Protein AF-A0A1Y2LA60-F1 (afdb_monomer)

InterPro domains:
  IPR010907 Calcium-mediated lectin [PF07472] (3-105)
  IPR036684 Calcium-mediated lectin superfamily [G3DSA:2.60.120.400] (1-107)
  IPR036684 Calcium-mediated lectin superfamily [SSF82026] (5-105)

Nearest PDB structures (foldseek):
  2boi-assembly1_A  TM=8.555E-01  e=2.526E-05  Chromobacterium violaceum
  7dru-assembly3_C  TM=2.640E-01  e=8.228E-01  Canis lupus familiaris
  7clr-assembly1_d  TM=2.085E-01  e=5.793E+00  Salmonella enterica subsp. enterica serovar Typhimurium
  7cgo-assembly1_AO  TM=2.039E-01  e=6.107E+00  Salmonella enterica subsp. enterica serovar Typhimurium str. LT2

Sequence (109 aa):
MQGATNASYQQKATVTIPGQSPMVFTGQGEGNKSFINQNFTTPADGSGSVSVTVEIQNSSNGGRSWNPSSVSQGQYSLMGFNAQYIVSEDGVDHDYNDCALSFVWWMLS

Foldseek 3Di:
DWKWFAAQWKKWKFKDKPPDDIDIWIDHHHDRHTGDDDDDDHDPPLPLDIDMDIWMWTGPPPPPDTDTWAKDKDWDDDPFKIKIKMFTHHPDDPPRRRMIDMDIDGRDD

Solvent-accessible surface area (backbone atoms only — not comparable to full-atom values): 6226 Å² total; per-residue (Å²): 60,40,28,28,15,40,21,90,40,35,35,35,41,40,40,39,44,67,97,54,78,72,44,78,46,69,39,61,30,64,82,61,36,72,62,41,80,48,88,77,79,76,62,89,80,77,75,78,75,77,75,71,46,72,51,47,28,28,14,89,66,84,70,78,52,75,42,79,30,53,74,50,74,51,77,49,76,57,92,44,42,35,39,39,42,38,26,19,26,76,80,84,81,80,78,45,44,33,38,34,38,40,40,66,52,70,50,83,128

Structure (mmCIF, N/CA/C/O backbone):
data_AF-A0A1Y2LA60-F1
#
_entry.id   AF-A0A1Y2LA60-F1
#
loop_
_atom_site.group_PDB
_atom_site.id
_atom_site.type_symbol
_atom_site.label_atom_id
_atom_site.label_alt_id
_atom_site.label_comp_id
_atom_site.label_asym_id
_atom_site.label_entity_id
_atom_site.label_seq_id
_atom_site.pdbx_PDB_ins_code
_atom_site.Cartn_x
_atom_site.Cartn_y
_atom_site.Cartn_z
_atom_site.occupancy
_atom_site.B_iso_or_equiv
_atom_site.auth_seq_id
_atom_site.auth_comp_id
_atom_site.auth_asym_id
_atom_site.auth_atom_id
_atom_site.pdbx_PDB_model_num
ATOM 1 N N . MET A 1 1 ? 1.325 -0.333 11.060 1.00 95.19 1 MET A N 1
ATOM 2 C CA . MET A 1 1 ? 1.334 -0.681 9.629 1.00 95.19 1 MET A CA 1
ATOM 3 C C . MET A 1 1 ? 2.731 -1.095 9.218 1.00 95.19 1 MET A C 1
ATOM 5 O O . MET A 1 1 ? 3.701 -0.566 9.757 1.00 95.19 1 MET A O 1
ATOM 9 N N . GLN A 1 2 ? 2.824 -2.044 8.298 1.00 98.00 2 GLN A N 1
ATOM 10 C CA . GLN A 1 2 ? 4.083 -2.541 7.754 1.00 98.00 2 GLN A CA 1
ATOM 11 C C . GLN A 1 2 ? 3.998 -2.570 6.233 1.00 98.00 2 GLN A C 1
ATOM 13 O O . GLN A 1 2 ? 2.905 -2.681 5.680 1.00 98.00 2 GLN A O 1
ATOM 18 N N . GLY A 1 3 ? 5.146 -2.474 5.572 1.00 98.06 3 GLY A N 1
ATOM 19 C CA . GLY A 1 3 ? 5.233 -2.506 4.120 1.00 98.06 3 GLY A CA 1
ATOM 20 C C . GLY A 1 3 ? 6.541 -3.109 3.637 1.00 98.06 3 GLY A C 1
ATOM 21 O O . GLY A 1 3 ? 7.600 -2.851 4.225 1.00 98.06 3 GLY A O 1
ATOM 22 N N . ALA A 1 4 ? 6.455 -3.899 2.570 1.00 98.50 4 ALA A N 1
ATOM 23 C CA . ALA A 1 4 ? 7.585 -4.515 1.891 1.00 98.50 4 ALA A CA 1
ATOM 24 C C . ALA A 1 4 ? 7.443 -4.417 0.367 1.00 98.50 4 ALA A C 1
ATOM 26 O O . ALA A 1 4 ? 6.324 -4.405 -0.145 1.00 98.50 4 ALA A O 1
ATOM 27 N N . THR A 1 5 ? 8.570 -4.348 -0.338 1.00 98.38 5 THR A N 1
ATOM 28 C CA . THR A 1 5 ? 8.620 -4.489 -1.796 1.00 98.38 5 THR A CA 1
ATOM 29 C C . THR A 1 5 ? 9.204 -5.835 -2.190 1.00 98.38 5 THR A C 1
ATOM 31 O O . THR A 1 5 ? 10.095 -6.354 -1.509 1.00 98.38 5 THR A O 1
ATOM 34 N N . ASN A 1 6 ? 8.743 -6.362 -3.312 1.00 97.75 6 ASN A N 1
ATOM 35 C CA . ASN A 1 6 ? 9.373 -7.470 -4.011 1.00 97.75 6 ASN A CA 1
ATOM 36 C C . ASN A 1 6 ? 9.343 -7.169 -5.512 1.00 97.75 6 ASN A C 1
ATOM 38 O O . ASN A 1 6 ? 8.623 -7.801 -6.262 1.00 97.75 6 ASN A O 1
ATOM 42 N N . ALA A 1 7 ? 10.046 -6.099 -5.890 1.00 96.88 7 ALA A N 1
ATOM 43 C CA . ALA A 1 7 ? 10.018 -5.574 -7.248 1.00 96.88 7 ALA A CA 1
ATOM 44 C C . ALA A 1 7 ? 11.336 -4.912 -7.635 1.00 96.88 7 ALA A C 1
ATOM 46 O O . ALA A 1 7 ? 11.975 -4.204 -6.838 1.00 96.88 7 ALA A O 1
ATOM 47 N N . SER A 1 8 ? 11.690 -5.047 -8.910 1.00 96.06 8 SER A N 1
ATOM 48 C CA . SER A 1 8 ? 12.827 -4.352 -9.505 1.00 96.06 8 SER A CA 1
ATOM 49 C C . SER A 1 8 ? 12.550 -2.857 -9.698 1.00 96.06 8 SER A C 1
ATOM 51 O O . SER A 1 8 ? 13.468 -2.038 -9.560 1.00 96.06 8 SER A O 1
ATOM 53 N N . TYR A 1 9 ? 11.298 -2.478 -9.973 1.00 97.31 9 TYR A N 1
ATOM 54 C CA . TYR A 1 9 ? 10.878 -1.085 -10.112 1.00 97.31 9 TYR A CA 1
ATOM 55 C C . TYR A 1 9 ? 10.655 -0.431 -8.750 1.00 97.31 9 TYR A C 1
ATOM 57 O O . TYR A 1 9 ? 10.350 -1.078 -7.748 1.00 97.31 9 TYR A O 1
ATOM 65 N N . GLN A 1 10 ? 10.834 0.891 -8.705 1.00 98.00 10 GLN A N 1
ATOM 66 C CA . GLN A 1 10 ? 10.516 1.656 -7.504 1.00 98.00 10 GLN A CA 1
ATOM 67 C C . GLN A 1 10 ? 9.013 1.653 -7.287 1.00 98.00 10 GLN A C 1
ATOM 69 O O . GLN A 1 10 ? 8.269 1.973 -8.206 1.00 98.00 10 GLN A O 1
ATOM 74 N N . GLN A 1 11 ? 8.589 1.378 -6.064 1.00 98.38 11 GLN A N 1
ATOM 75 C CA . GLN A 1 11 ? 7.201 1.394 -5.637 1.00 98.38 11 GLN A CA 1
ATOM 76 C C . GLN A 1 11 ? 6.941 2.657 -4.820 1.00 98.38 11 GLN A C 1
ATOM 78 O O . GLN A 1 11 ? 7.782 3.071 -4.019 1.00 98.38 11 GLN A O 1
ATOM 83 N N . LYS A 1 12 ? 5.770 3.263 -4.997 1.00 98.38 12 LYS A N 1
ATOM 84 C CA . LYS A 1 12 ? 5.298 4.407 -4.218 1.00 98.38 12 LYS A CA 1
ATOM 85 C C . LYS A 1 12 ? 3.889 4.143 -3.723 1.00 98.38 12 LYS A C 1
ATOM 87 O O . LYS A 1 12 ? 2.974 4.001 -4.527 1.00 98.38 12 LYS A O 1
ATOM 92 N N . ALA A 1 13 ? 3.727 4.123 -2.407 1.00 98.31 13 ALA A N 1
ATOM 93 C CA . ALA A 1 13 ? 2.443 3.973 -1.744 1.00 98.31 13 ALA A CA 1
ATOM 94 C C . ALA A 1 13 ? 1.999 5.317 -1.156 1.00 98.31 13 ALA A C 1
ATOM 96 O O . ALA A 1 13 ? 2.670 5.864 -0.276 1.00 98.31 13 ALA A O 1
ATOM 97 N N . THR A 1 14 ? 0.859 5.828 -1.617 1.00 98.31 14 THR A N 1
ATOM 98 C CA . THR A 1 14 ? 0.168 6.970 -1.009 1.00 98.31 14 THR A CA 1
ATOM 99 C C . THR A 1 14 ? -0.942 6.435 -0.115 1.00 98.31 14 THR A C 1
ATOM 101 O O . THR A 1 14 ? -1.944 5.914 -0.598 1.00 98.31 14 THR A O 1
ATOM 104 N N . VAL A 1 15 ? -0.759 6.553 1.197 1.00 97.06 15 VAL A N 1
ATOM 105 C CA . VAL A 1 15 ? -1.650 6.010 2.225 1.00 97.06 15 VAL A CA 1
ATOM 106 C C . VAL A 1 15 ? -2.522 7.122 2.795 1.00 97.06 15 VAL A C 1
ATOM 108 O O . VAL A 1 15 ? -2.013 8.114 3.317 1.00 97.06 15 VAL A O 1
ATOM 111 N N . THR A 1 16 ? -3.839 6.927 2.753 1.00 95.88 16 THR A N 1
ATOM 112 C CA . THR A 1 16 ? -4.831 7.842 3.325 1.00 95.88 16 THR A CA 1
ATOM 113 C C . THR A 1 16 ? -5.639 7.122 4.397 1.00 95.88 16 THR A C 1
ATOM 115 O O . THR A 1 16 ? -6.335 6.144 4.123 1.00 95.88 16 THR A O 1
ATOM 118 N N . ILE A 1 17 ? -5.551 7.630 5.625 1.00 92.19 17 ILE A N 1
ATOM 119 C CA . ILE A 1 17 ? -6.297 7.144 6.789 1.00 92.19 17 ILE A CA 1
ATOM 120 C C . ILE A 1 17 ? -7.259 8.260 7.214 1.00 92.19 17 ILE A C 1
ATOM 122 O O . ILE A 1 17 ? -6.814 9.407 7.319 1.00 92.19 17 ILE A O 1
ATOM 126 N N . PRO A 1 18 ? -8.554 7.980 7.458 1.00 89.00 18 PRO A N 1
ATOM 127 C CA . PRO A 1 18 ? -9.506 9.021 7.833 1.00 89.00 18 PRO A CA 1
ATOM 128 C C . PRO A 1 18 ? -9.034 9.827 9.052 1.00 89.00 18 PRO A C 1
ATOM 130 O O . PRO A 1 18 ? -8.577 9.267 10.047 1.00 89.00 18 PRO A O 1
ATOM 133 N N . GLY A 1 19 ? -9.126 11.155 8.961 1.00 87.12 19 GLY A N 1
ATOM 134 C CA . GLY A 1 19 ? -8.688 12.069 10.022 1.0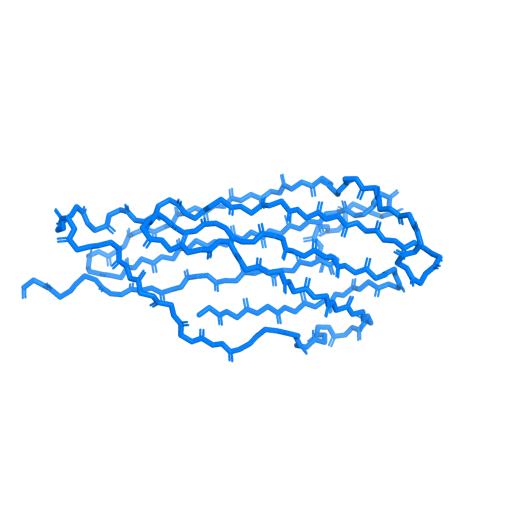0 87.12 19 GLY A CA 1
ATOM 135 C C . GLY A 1 19 ? -7.173 12.303 10.108 1.00 87.12 19 GLY A C 1
ATOM 136 O O . GLY A 1 19 ? -6.735 13.011 11.011 1.00 87.12 19 GLY A O 1
ATOM 137 N N . GLN A 1 20 ? -6.374 11.755 9.188 1.00 89.50 20 GLN A N 1
ATOM 138 C CA . GLN A 1 20 ? -4.930 11.993 9.109 1.00 89.50 20 GLN A CA 1
ATOM 139 C C . GLN A 1 20 ? -4.528 12.632 7.775 1.00 89.50 20 GLN A C 1
ATOM 141 O O . GLN A 1 20 ? -5.210 12.482 6.760 1.00 89.50 20 GLN A O 1
ATOM 146 N N . SER A 1 21 ? -3.384 13.318 7.767 1.00 93.19 21 SER A N 1
ATOM 147 C CA . SER A 1 21 ? -2.745 13.756 6.523 1.00 93.19 21 SER A CA 1
ATOM 148 C C . SER A 1 21 ? -2.275 12.543 5.707 1.00 93.19 21 SER A C 1
ATOM 150 O O . SER A 1 21 ? -1.755 11.595 6.303 1.00 93.19 21 SER A O 1
ATOM 152 N N . PRO A 1 22 ? -2.394 12.564 4.365 1.00 96.00 22 PRO A N 1
ATOM 153 C CA . PRO A 1 22 ? -1.846 11.509 3.522 1.00 96.00 22 PRO A CA 1
ATOM 154 C C . PRO A 1 22 ? -0.344 11.322 3.747 1.00 96.00 22 PRO A C 1
ATOM 156 O O . PRO A 1 22 ? 0.404 12.292 3.893 1.00 96.00 22 PRO A O 1
ATOM 159 N N . MET A 1 23 ? 0.097 10.070 3.749 1.00 96.25 23 MET A N 1
ATOM 160 C CA . MET A 1 23 ? 1.500 9.687 3.892 1.00 96.25 23 MET A CA 1
ATOM 161 C C . MET A 1 23 ? 1.993 9.077 2.583 1.00 96.25 23 MET A C 1
ATOM 163 O O . MET A 1 23 ? 1.273 8.303 1.958 1.00 96.25 23 MET A O 1
ATOM 167 N N . VAL A 1 24 ? 3.219 9.402 2.175 1.00 97.56 24 VAL A N 1
ATOM 168 C CA . VAL A 1 24 ? 3.829 8.871 0.950 1.00 97.56 24 VAL A CA 1
ATOM 169 C C . VAL A 1 24 ? 5.086 8.101 1.316 1.00 97.56 24 VAL A C 1
ATOM 171 O O . VAL A 1 24 ? 5.969 8.633 1.988 1.00 97.56 24 VAL A O 1
ATOM 174 N N . PHE A 1 25 ? 5.173 6.863 0.843 1.00 97.81 25 PHE A N 1
ATOM 175 C CA . PHE A 1 25 ? 6.313 5.981 1.060 1.00 97.81 25 PHE A CA 1
ATOM 176 C C . PHE A 1 25 ? 6.854 5.501 -0.273 1.00 97.81 25 PHE A C 1
ATOM 178 O O . PHE A 1 25 ? 6.076 5.161 -1.160 1.00 97.81 25 PHE A O 1
ATOM 185 N N . THR A 1 26 ? 8.175 5.435 -0.400 1.00 97.75 26 THR A N 1
ATOM 186 C CA . THR A 1 26 ? 8.847 4.881 -1.578 1.00 97.75 26 THR A CA 1
ATOM 187 C C . THR A 1 26 ? 9.795 3.766 -1.167 1.00 97.75 26 THR A C 1
ATOM 189 O O . THR A 1 26 ? 10.559 3.937 -0.218 1.00 97.75 26 THR A O 1
ATOM 192 N N . GLY A 1 27 ? 9.770 2.653 -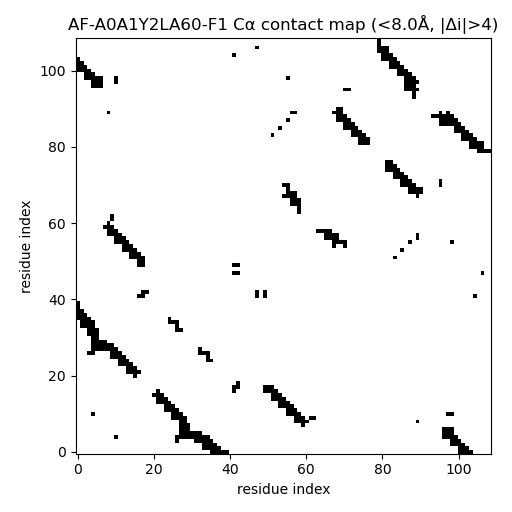1.892 1.00 97.00 27 GLY A N 1
ATOM 193 C CA . GLY A 1 27 ? 10.637 1.496 -1.677 1.00 97.00 27 GLY A CA 1
ATOM 194 C C . GLY A 1 27 ? 11.069 0.877 -3.003 1.00 97.00 27 GLY A C 1
ATOM 195 O O . GLY A 1 27 ? 10.509 1.192 -4.049 1.00 97.00 27 GLY A O 1
ATOM 196 N N . GLN A 1 28 ? 12.089 0.025 -2.976 1.00 97.06 28 GLN A N 1
ATOM 197 C CA . GLN A 1 28 ? 12.554 -0.720 -4.146 1.00 97.06 28 GLN A CA 1
ATOM 198 C C . GLN A 1 28 ? 13.335 -1.953 -3.693 1.00 97.06 28 GLN A C 1
ATOM 200 O O . GLN A 1 28 ? 14.099 -1.886 -2.725 1.00 97.06 28 GLN A O 1
ATOM 205 N N . GLY A 1 29 ? 13.221 -3.036 -4.457 1.00 97.25 29 GLY A N 1
ATOM 206 C CA . GLY A 1 29 ? 14.073 -4.208 -4.345 1.00 97.25 29 GLY A CA 1
ATOM 207 C C . GLY A 1 29 ? 13.293 -5.494 -4.122 1.00 97.25 29 GLY A C 1
ATOM 208 O O . GLY A 1 29 ? 12.179 -5.490 -3.599 1.00 97.25 29 GLY A O 1
ATOM 209 N N . GLU A 1 30 ? 13.953 -6.585 -4.498 1.00 96.38 30 GLU A N 1
ATOM 210 C CA . GLU A 1 30 ? 13.484 -7.966 -4.389 1.00 96.38 30 GLU A CA 1
ATOM 211 C C . GLU A 1 30 ? 13.778 -8.580 -3.014 1.00 96.38 30 GLU A C 1
ATOM 213 O O . GLU A 1 30 ? 14.717 -8.182 -2.308 1.00 96.38 30 GLU A O 1
ATOM 218 N N . GLY A 1 31 ? 13.026 -9.621 -2.664 1.00 97.31 31 GLY A N 1
ATOM 219 C CA . GLY A 1 31 ? 13.192 -10.393 -1.437 1.00 97.31 31 GLY A CA 1
ATOM 220 C C . GLY A 1 31 ? 12.519 -9.754 -0.226 1.00 97.31 31 GLY A C 1
ATOM 221 O O . GLY A 1 31 ? 13.122 -9.711 0.849 1.00 97.31 31 GLY A O 1
ATOM 222 N N . ASN A 1 32 ? 11.288 -9.255 -0.393 1.00 97.75 32 ASN A N 1
ATOM 223 C CA . ASN A 1 32 ? 10.467 -8.663 0.672 1.00 97.75 32 ASN A CA 1
ATOM 224 C C . ASN A 1 32 ? 11.184 -7.533 1.438 1.00 97.75 32 ASN A C 1
ATOM 226 O O . ASN A 1 32 ? 11.221 -7.511 2.674 1.00 97.75 3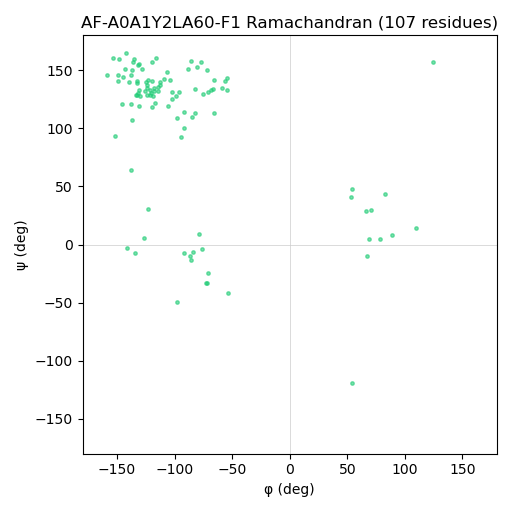2 ASN A O 1
ATOM 230 N N . LYS A 1 33 ? 11.794 -6.585 0.717 1.00 97.88 33 LYS A N 1
ATOM 231 C CA . LYS A 1 33 ? 12.519 -5.455 1.315 1.00 97.88 33 LYS A CA 1
ATOM 232 C C . LYS A 1 33 ? 11.559 -4.548 2.072 1.00 97.88 33 LYS A C 1
ATOM 234 O O . LYS A 1 33 ? 10.723 -3.880 1.474 1.00 97.88 33 LYS A O 1
ATOM 239 N N . SER A 1 34 ? 11.691 -4.491 3.396 1.00 97.12 34 SER A N 1
ATOM 240 C CA . SER A 1 34 ? 10.858 -3.602 4.207 1.00 97.12 34 SER A CA 1
ATOM 241 C C . SER A 1 34 ? 11.171 -2.131 3.921 1.00 97.12 34 SER A C 1
ATOM 243 O O . SER A 1 34 ? 12.336 -1.734 3.897 1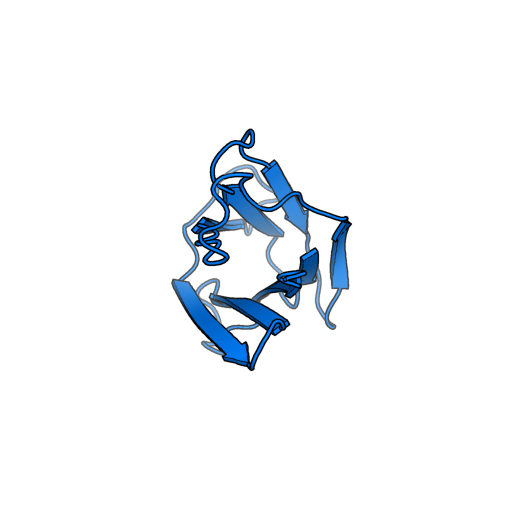.00 97.12 34 SER A O 1
ATOM 245 N N . PHE A 1 35 ? 10.123 -1.326 3.740 1.00 96.62 35 PHE A N 1
ATOM 246 C CA . PHE A 1 35 ? 10.222 0.122 3.517 1.00 96.62 35 PHE A CA 1
ATOM 247 C C . PHE A 1 35 ? 9.224 0.937 4.361 1.00 96.62 35 PHE A C 1
ATOM 249 O O . PHE A 1 35 ? 9.314 2.162 4.404 1.00 96.62 35 PHE A O 1
ATOM 256 N N . ILE A 1 36 ? 8.304 0.274 5.076 1.00 96.56 36 ILE A N 1
ATOM 257 C CA . ILE A 1 36 ? 7.400 0.902 6.050 1.00 96.56 36 ILE A CA 1
ATOM 258 C C . ILE A 1 36 ? 7.384 0.071 7.329 1.00 96.56 36 ILE A C 1
ATOM 260 O O . ILE A 1 36 ? 7.112 -1.130 7.299 1.00 96.56 36 ILE A O 1
ATOM 264 N N . ASN A 1 37 ? 7.601 0.732 8.463 1.00 96.38 37 ASN A N 1
ATOM 265 C CA . ASN A 1 37 ? 7.365 0.164 9.784 1.00 96.38 37 ASN A CA 1
ATOM 266 C C . ASN A 1 37 ? 7.021 1.287 10.768 1.00 96.38 37 ASN A C 1
ATOM 268 O O . ASN A 1 37 ? 7.911 1.930 11.323 1.00 96.38 37 ASN A O 1
ATOM 272 N N . GLN A 1 38 ? 5.729 1.564 10.945 1.00 94.44 38 GLN A N 1
ATOM 273 C CA . GLN A 1 38 ? 5.282 2.622 11.850 1.00 94.44 38 GLN A CA 1
ATOM 274 C C . GLN A 1 38 ? 3.877 2.376 12.392 1.00 94.44 38 GLN A C 1
ATOM 276 O O . GLN A 1 38 ? 3.069 1.646 11.811 1.00 94.44 38 GLN A O 1
ATOM 281 N N . ASN A 1 39 ? 3.564 3.042 13.496 1.00 93.00 39 ASN A N 1
ATOM 282 C CA . ASN A 1 39 ? 2.215 3.075 14.042 1.00 93.00 39 ASN A CA 1
ATOM 283 C C . ASN A 1 39 ? 1.330 4.046 13.245 1.00 93.00 39 ASN A C 1
ATOM 285 O O . ASN A 1 39 ? 1.823 4.967 12.595 1.00 93.00 39 ASN A O 1
ATOM 289 N N . PHE A 1 40 ? 0.020 3.828 13.306 1.00 90.12 40 PHE A N 1
ATOM 290 C CA . PHE A 1 40 ? -0.987 4.755 12.798 1.00 90.12 40 PHE A CA 1
ATOM 291 C C . PHE A 1 40 ? -2.123 4.864 13.814 1.00 90.12 40 PHE A C 1
ATOM 293 O O . PHE A 1 40 ? -2.325 3.953 14.618 1.00 90.12 40 PHE A O 1
ATOM 300 N N . THR A 1 41 ? -2.859 5.969 13.766 1.00 87.69 41 THR A N 1
ATOM 301 C CA . THR A 1 41 ? -3.976 6.230 14.678 1.00 87.69 41 THR A CA 1
ATOM 302 C C . THR A 1 41 ? -5.302 5.895 14.004 1.00 87.69 41 THR A C 1
ATOM 304 O O . THR A 1 41 ? -5.595 6.367 12.907 1.00 87.69 41 THR A O 1
ATOM 307 N N . THR A 1 42 ? -6.134 5.081 14.639 1.00 86.38 42 THR A N 1
ATOM 308 C CA . THR A 1 42 ? -7.498 4.852 14.150 1.00 86.38 42 THR A CA 1
ATOM 309 C C . THR A 1 42 ? -8.360 6.100 14.396 1.00 86.38 42 THR A C 1
ATOM 311 O O . THR A 1 42 ? -8.104 6.822 15.363 1.00 86.38 42 THR A O 1
ATOM 314 N N . PRO A 1 43 ? -9.382 6.386 13.570 1.00 80.81 43 PRO A N 1
ATOM 315 C CA . PRO A 1 43 ? -10.322 7.471 13.837 1.00 80.81 43 PRO A CA 1
ATOM 316 C C . PRO A 1 43 ? -10.950 7.341 15.231 1.00 80.81 43 PRO A C 1
ATOM 318 O O . PRO A 1 43 ? -11.233 6.239 15.698 1.00 80.81 43 PRO A O 1
ATOM 321 N N . ALA A 1 44 ? -11.182 8.476 15.894 1.00 74.94 44 ALA A N 1
ATOM 322 C CA . ALA A 1 44 ? -11.759 8.528 17.242 1.00 74.94 44 ALA A CA 1
ATOM 323 C C . ALA A 1 44 ? -13.291 8.344 17.264 1.00 74.94 44 ALA A C 1
ATOM 325 O O . ALA A 1 44 ? -13.921 8.553 18.297 1.00 74.94 44 ALA A O 1
ATOM 326 N N . ASP A 1 45 ? -13.903 7.986 16.133 1.00 73.12 45 ASP A N 1
ATOM 327 C CA . ASP A 1 45 ? -15.360 7.907 15.971 1.00 73.12 45 ASP A CA 1
ATOM 328 C C . ASP A 1 45 ? -15.996 6.664 16.618 1.00 73.12 45 ASP A C 1
ATOM 330 O O . ASP A 1 45 ? -17.217 6.522 16.610 1.00 73.12 45 ASP A O 1
ATOM 334 N N . GLY A 1 46 ? -15.182 5.765 17.182 1.00 64.81 46 GLY A N 1
ATOM 335 C CA . GLY A 1 46 ? -15.644 4.559 17.868 1.00 64.81 46 GLY A CA 1
ATOM 336 C C . GLY A 1 46 ? -16.270 3.509 16.946 1.00 64.81 46 GLY A C 1
ATOM 337 O O . GLY A 1 46 ? -16.752 2.492 17.435 1.00 64.81 46 GLY A O 1
ATOM 338 N N . SER A 1 47 ? -16.253 3.716 15.624 1.00 68.25 47 SER A N 1
ATOM 339 C CA . SER A 1 47 ? -16.853 2.794 14.652 1.00 68.25 47 SER A CA 1
ATOM 340 C C . SER A 1 47 ? -16.068 1.488 14.508 1.00 68.25 47 SER A C 1
ATOM 342 O O . SER A 1 47 ? -16.607 0.474 14.068 1.00 68.25 47 SER A O 1
ATOM 344 N N . GLY A 1 48 ? -14.772 1.517 14.833 1.00 65.62 48 GLY A N 1
ATOM 345 C CA . GLY A 1 48 ? -13.830 0.403 14.704 1.00 65.62 48 GLY A CA 1
ATOM 346 C C . GLY A 1 48 ? -13.493 -0.050 13.298 1.00 65.62 48 GLY A C 1
ATOM 347 O O . GLY A 1 48 ? -12.526 -0.793 13.113 1.00 65.62 48 GLY A O 1
ATOM 348 N N . SER A 1 49 ? -14.224 0.449 12.309 1.00 72.69 49 SER A N 1
ATOM 349 C CA . SER A 1 49 ? -13.961 0.216 10.904 1.00 72.69 49 SER A CA 1
ATOM 350 C C . SER A 1 49 ? -13.066 1.325 10.366 1.00 72.69 49 SER A C 1
ATOM 352 O O . SER A 1 49 ? -13.528 2.412 10.027 1.00 72.69 49 SER A O 1
ATOM 354 N N . VAL A 1 50 ? -11.768 1.045 10.251 1.00 84.69 50 VAL A N 1
ATOM 355 C CA . VAL A 1 50 ? -10.841 1.913 9.518 1.00 84.69 50 VAL A CA 1
ATOM 356 C C . VAL A 1 50 ? -10.768 1.433 8.078 1.00 84.69 50 VAL A C 1
ATOM 358 O O . VAL A 1 50 ? -10.268 0.346 7.819 1.00 84.69 50 VAL A O 1
ATOM 361 N N . SER A 1 51 ? -11.253 2.249 7.142 1.00 84.94 51 SER A N 1
ATOM 362 C CA . SER A 1 51 ? -11.076 2.000 5.710 1.00 84.94 51 SER A CA 1
ATOM 363 C C . SER A 1 51 ? -9.851 2.767 5.226 1.00 84.94 51 SER A C 1
ATOM 365 O O . SER A 1 51 ? -9.947 3.947 4.877 1.00 84.94 51 SER A O 1
ATOM 367 N N . VAL A 1 52 ? -8.684 2.123 5.237 1.00 91.94 52 VAL A N 1
ATOM 368 C CA . VAL A 1 52 ? -7.464 2.732 4.700 1.00 91.94 52 VAL A CA 1
ATOM 369 C C . VAL A 1 52 ? -7.538 2.696 3.178 1.00 91.94 52 VAL A C 1
ATOM 371 O O . VAL A 1 52 ? -7.814 1.657 2.586 1.00 91.94 52 VAL A O 1
ATOM 374 N N . THR A 1 53 ? -7.307 3.836 2.533 1.00 95.12 53 THR A N 1
ATOM 375 C CA . THR A 1 53 ? -7.199 3.903 1.071 1.00 95.12 53 THR A CA 1
ATOM 376 C C . THR A 1 53 ? -5.734 4.004 0.697 1.00 95.12 53 THR A C 1
ATOM 378 O O . THR A 1 53 ? -5.012 4.829 1.262 1.00 95.12 53 THR A O 1
ATOM 381 N N . VAL A 1 54 ? -5.292 3.180 -0.250 1.00 97.50 54 VAL A N 1
ATOM 382 C CA . VAL A 1 54 ? -3.921 3.224 -0.755 1.00 97.50 54 VAL A CA 1
ATOM 383 C C . VAL A 1 54 ? -3.928 3.273 -2.272 1.00 97.50 54 VAL A C 1
ATOM 385 O O . VAL A 1 54 ? -4.531 2.428 -2.927 1.00 97.50 54 VAL A O 1
ATOM 388 N N . GLU A 1 55 ? -3.218 4.256 -2.812 1.00 98.12 55 GLU A N 1
ATOM 389 C CA . GLU A 1 55 ? -2.788 4.261 -4.205 1.00 98.12 55 GLU A CA 1
ATOM 390 C C . GLU A 1 55 ? -1.359 3.723 -4.268 1.00 98.12 55 GLU A C 1
ATOM 392 O O . GLU A 1 55 ? -0.497 4.168 -3.502 1.00 98.12 55 GLU A O 1
ATOM 397 N N . ILE A 1 56 ? -1.105 2.781 -5.176 1.00 98.38 56 ILE A N 1
ATOM 398 C CA . ILE A 1 56 ? 0.239 2.269 -5.434 1.00 98.38 56 ILE A CA 1
ATOM 399 C C . ILE A 1 56 ? 0.614 2.592 -6.875 1.00 98.38 56 ILE A C 1
ATOM 401 O O . ILE A 1 56 ? -0.168 2.385 -7.802 1.00 98.38 56 ILE A O 1
ATOM 405 N N . GLN A 1 57 ? 1.814 3.134 -7.042 1.00 98.44 57 GLN A N 1
ATOM 406 C CA . GLN A 1 57 ? 2.403 3.452 -8.331 1.00 98.44 57 GLN A CA 1
ATOM 407 C C . GLN A 1 57 ? 3.802 2.851 -8.421 1.00 98.44 57 GLN A C 1
ATOM 409 O O . GLN A 1 57 ? 4.506 2.778 -7.413 1.00 98.44 57 GLN A O 1
ATOM 414 N N . ASN A 1 58 ? 4.239 2.521 -9.630 1.00 98.19 58 ASN A N 1
ATOM 415 C CA . ASN A 1 58 ? 5.588 2.048 -9.903 1.00 98.19 58 ASN A CA 1
ATOM 416 C C . ASN A 1 58 ? 6.366 3.007 -10.815 1.00 98.19 58 ASN A C 1
ATOM 418 O O . ASN A 1 58 ? 5.797 3.855 -11.509 1.00 98.19 58 ASN A O 1
ATOM 422 N N . SER A 1 59 ? 7.690 2.885 -10.793 1.00 98.12 59 SER A N 1
ATOM 423 C CA . SER A 1 59 ? 8.596 3.653 -11.635 1.00 98.12 59 SER A CA 1
ATOM 424 C C . SER A 1 59 ? 9.817 2.826 -12.038 1.00 98.12 59 SER A C 1
ATOM 426 O O . SER A 1 59 ? 10.677 2.512 -11.209 1.00 98.12 59 SER A O 1
ATOM 428 N N . SER A 1 60 ? 10.000 2.653 -13.343 1.00 96.62 60 SER A N 1
ATOM 429 C CA . SER A 1 60 ? 11.190 2.039 -13.942 1.00 96.62 60 SER A CA 1
ATOM 430 C C . SER A 1 60 ? 12.370 3.005 -14.145 1.00 96.62 60 SER A C 1
ATOM 432 O O . SER A 1 60 ? 13.458 2.578 -14.521 1.00 96.62 60 SER A O 1
ATOM 434 N N . ASN A 1 61 ? 12.196 4.312 -13.896 1.00 96.25 61 ASN A N 1
ATOM 435 C CA . ASN A 1 61 ? 13.192 5.348 -14.220 1.00 96.25 61 ASN A CA 1
ATOM 436 C C . ASN A 1 61 ? 13.654 6.192 -13.019 1.00 96.25 61 ASN A C 1
ATOM 438 O O . ASN A 1 61 ? 14.006 7.366 -13.170 1.00 96.25 61 ASN A O 1
ATOM 442 N N . GLY A 1 62 ? 13.669 5.595 -11.825 1.00 93.62 62 GLY A N 1
ATOM 443 C CA . GLY A 1 62 ? 14.164 6.255 -10.613 1.00 93.62 62 GLY A CA 1
ATOM 444 C C . GLY A 1 62 ? 13.264 7.383 -10.094 1.00 93.62 62 GLY A C 1
ATOM 445 O O . GLY A 1 62 ? 13.767 8.362 -9.548 1.00 93.62 62 GLY A O 1
ATOM 446 N N . GLY A 1 63 ? 11.955 7.286 -10.322 1.00 95.75 63 GLY A N 1
ATOM 447 C CA . GLY A 1 63 ? 10.931 8.170 -9.776 1.00 95.75 63 GLY A CA 1
ATOM 448 C C . GLY A 1 63 ? 10.627 9.398 -10.631 1.00 95.75 63 GLY A C 1
ATOM 449 O O . GLY A 1 63 ? 9.892 10.279 -10.182 1.00 95.75 63 GLY A O 1
ATOM 450 N N . ARG A 1 64 ? 11.171 9.481 -11.855 1.00 96.44 64 ARG A N 1
ATOM 451 C CA . ARG A 1 64 ? 10.927 10.608 -12.776 1.00 96.44 64 ARG A CA 1
ATOM 452 C C . ARG A 1 64 ? 9.516 10.581 -13.354 1.00 96.44 64 ARG A C 1
ATOM 454 O O . ARG A 1 64 ? 8.941 11.637 -13.596 1.00 96.44 64 ARG A O 1
ATOM 461 N N . SER A 1 65 ? 8.963 9.391 -13.567 1.00 97.50 65 SER A N 1
ATOM 462 C CA . SER A 1 65 ? 7.565 9.185 -13.946 1.00 97.50 65 SER A CA 1
ATOM 463 C C . SER A 1 65 ? 6.984 8.015 -13.172 1.00 97.50 65 SER A C 1
ATOM 465 O O . SER A 1 65 ? 7.683 7.036 -12.929 1.00 97.50 65 SER A O 1
ATOM 467 N N . TRP A 1 66 ? 5.701 8.106 -12.842 1.00 98.00 66 TRP A N 1
ATOM 468 C CA . TRP A 1 66 ? 4.991 7.100 -12.063 1.00 98.00 66 TRP A CA 1
ATOM 469 C C . TRP A 1 66 ? 3.810 6.568 -12.861 1.00 98.00 66 TRP A C 1
ATOM 471 O O . TRP A 1 66 ? 3.045 7.358 -13.413 1.00 98.00 66 TRP A O 1
ATOM 481 N N . ASN A 1 67 ? 3.672 5.247 -12.902 1.00 97.81 67 ASN A N 1
ATOM 482 C CA . ASN A 1 67 ? 2.536 4.564 -13.504 1.00 97.81 67 ASN A CA 1
ATOM 483 C C . ASN A 1 67 ? 1.683 3.940 -12.397 1.00 97.81 67 ASN A C 1
ATOM 485 O O . ASN A 1 67 ? 2.253 3.449 -11.423 1.00 97.81 67 ASN A O 1
ATOM 489 N N . PRO A 1 68 ? 0.347 3.935 -12.512 1.00 97.88 68 PRO A N 1
ATOM 490 C CA . PRO A 1 68 ? -0.498 3.196 -11.582 1.00 97.88 68 PRO A CA 1
ATOM 491 C C . PRO A 1 68 ? -0.156 1.702 -11.591 1.00 97.88 68 PRO A C 1
ATOM 493 O O . PRO A 1 68 ? -0.038 1.110 -12.663 1.00 97.88 68 PRO A O 1
ATOM 496 N N . SER A 1 69 ? -0.045 1.103 -10.408 1.00 97.94 69 SER A N 1
ATOM 497 C CA . SER A 1 69 ? 0.002 -0.351 -10.242 1.00 97.94 69 SER A CA 1
ATOM 498 C C . SER A 1 69 ? -1.423 -0.900 -10.104 1.00 97.94 69 SER A C 1
ATOM 500 O O . SER A 1 69 ? -2.324 -0.219 -9.606 1.00 97.94 69 SER A O 1
ATOM 502 N N . SER A 1 70 ? -1.645 -2.140 -10.531 1.00 97.88 70 SER A N 1
ATOM 503 C CA . SER A 1 70 ? -2.890 -2.861 -10.251 1.00 97.88 70 SER A CA 1
ATOM 504 C C . SER A 1 70 ? -2.920 -3.221 -8.769 1.00 97.88 70 SER A C 1
ATOM 506 O O . SER A 1 70 ? -1.931 -3.717 -8.245 1.00 97.88 70 SER A O 1
ATOM 508 N N . VAL A 1 71 ? -4.025 -2.954 -8.071 1.00 97.75 71 VAL A N 1
ATOM 509 C CA . VAL A 1 71 ? -4.128 -3.144 -6.616 1.00 97.75 71 VAL A CA 1
ATOM 510 C C . VAL A 1 71 ? -5.195 -4.180 -6.293 1.00 97.75 71 VAL A C 1
ATOM 512 O O . VAL A 1 71 ? -6.308 -4.128 -6.814 1.00 97.75 71 VAL A O 1
ATOM 515 N N . SER A 1 72 ? -4.864 -5.091 -5.382 1.00 96.88 72 SER A N 1
ATOM 516 C CA . SER A 1 72 ? -5.804 -6.005 -4.740 1.00 96.88 72 SER A CA 1
ATOM 517 C C . SER A 1 72 ? -5.785 -5.773 -3.234 1.00 96.88 72 SER A C 1
ATOM 519 O O . SER A 1 72 ? -4.734 -5.524 -2.642 1.00 96.88 72 SER A O 1
ATOM 521 N N . GLN A 1 73 ? -6.951 -5.828 -2.597 1.00 96.31 73 GLN A N 1
ATOM 522 C CA . GLN A 1 73 ? -7.067 -5.575 -1.167 1.00 96.31 73 GLN A CA 1
ATOM 523 C C . GLN A 1 73 ? -8.107 -6.469 -0.504 1.00 96.31 73 GLN A C 1
ATOM 525 O O . GLN A 1 73 ? -9.101 -6.857 -1.117 1.00 96.31 73 GLN A O 1
ATOM 530 N N . GLY A 1 74 ? -7.888 -6.751 0.777 1.00 95.19 74 GLY A N 1
ATOM 531 C CA . GLY A 1 74 ? -8.812 -7.498 1.618 1.00 95.19 74 GLY A CA 1
ATOM 532 C C . GLY A 1 74 ? -8.792 -6.981 3.048 1.00 95.19 74 GLY A C 1
ATOM 533 O O . GLY A 1 74 ? -7.744 -6.594 3.565 1.00 95.19 74 GLY A O 1
ATOM 534 N N . GLN A 1 75 ? -9.957 -6.990 3.689 1.00 93.69 75 GLN A N 1
ATOM 535 C CA . GLN A 1 75 ? -10.124 -6.585 5.078 1.00 93.69 75 GLN A CA 1
ATOM 536 C C . GLN A 1 75 ? -10.770 -7.717 5.874 1.00 93.69 75 GLN A C 1
ATOM 538 O O . GLN A 1 75 ? -11.709 -8.361 5.410 1.00 93.69 75 GLN A O 1
ATOM 543 N N . TYR A 1 76 ? -10.256 -7.941 7.080 1.00 90.75 76 TYR A N 1
ATOM 544 C CA . TYR A 1 76 ? -10.694 -8.985 7.992 1.00 90.75 76 TYR A CA 1
ATOM 545 C C . TYR A 1 76 ? -10.890 -8.409 9.389 1.00 90.75 76 TYR A C 1
ATOM 547 O O . TYR A 1 76 ? -10.060 -7.641 9.879 1.00 90.75 76 TYR A O 1
ATOM 555 N N . SER A 1 77 ? -11.958 -8.847 10.047 1.00 89.62 77 SER A N 1
ATOM 556 C CA . SER A 1 77 ? -12.265 -8.492 11.429 1.00 89.62 77 SER A CA 1
ATOM 557 C C . SER A 1 77 ? -12.612 -9.755 12.207 1.00 89.62 77 SER A C 1
ATOM 559 O O . SER A 1 77 ? -13.437 -10.557 11.769 1.00 89.62 77 SER A O 1
ATOM 561 N N . LEU A 1 78 ? -11.979 -9.935 13.365 1.00 87.88 78 LEU A N 1
ATOM 562 C CA . LEU A 1 78 ? -12.232 -11.038 14.28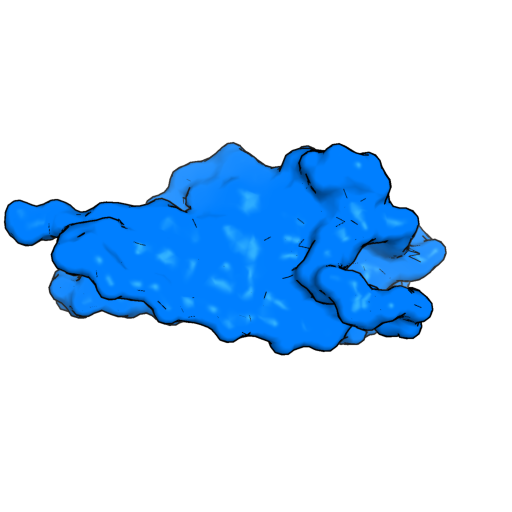6 1.00 87.88 78 LEU A CA 1
ATOM 563 C C . LEU A 1 78 ? -12.269 -10.495 15.714 1.00 87.88 78 LEU A C 1
ATOM 565 O O . LEU A 1 78 ? -11.235 -10.160 16.290 1.00 87.88 78 LEU A O 1
ATOM 569 N N . MET A 1 79 ? -13.466 -10.437 16.300 1.00 87.06 79 MET A N 1
ATOM 570 C CA . MET A 1 79 ? -13.689 -9.798 17.602 1.00 87.06 79 MET A CA 1
ATOM 571 C C . MET A 1 79 ? -13.167 -8.346 17.586 1.00 87.06 79 MET A C 1
ATOM 573 O O . MET A 1 79 ? -13.640 -7.546 16.787 1.00 87.06 79 MET A O 1
ATOM 577 N N . GLY A 1 80 ? -12.195 -8.006 18.440 1.00 86.19 80 GLY A N 1
ATOM 578 C CA . GLY A 1 80 ? -11.545 -6.693 18.456 1.00 86.19 80 GLY A CA 1
ATOM 579 C C . GLY A 1 80 ? -10.358 -6.557 17.496 1.00 86.19 80 GLY A C 1
ATOM 580 O O . GLY A 1 80 ? -9.866 -5.448 17.318 1.00 86.19 80 GLY A O 1
ATOM 581 N N . PHE A 1 81 ? -9.877 -7.642 16.885 1.00 90.56 81 PHE A N 1
ATOM 582 C CA . PHE A 1 81 ? -8.761 -7.602 15.940 1.00 90.56 81 PHE A CA 1
ATOM 583 C C . PHE A 1 81 ? -9.247 -7.208 14.551 1.00 90.56 81 PHE A C 1
ATOM 585 O O . PHE A 1 81 ? -10.209 -7.782 14.039 1.00 90.56 81 PHE A O 1
ATOM 592 N N . ASN A 1 82 ? -8.534 -6.289 13.910 1.00 92.19 82 ASN A N 1
ATOM 593 C CA . ASN A 1 82 ? -8.803 -5.881 12.544 1.00 92.19 82 ASN A CA 1
ATOM 594 C C . ASN A 1 82 ? -7.510 -5.848 11.736 1.00 92.19 82 ASN A C 1
ATOM 596 O O . ASN A 1 82 ? -6.468 -5.400 12.227 1.00 92.19 82 ASN A O 1
ATOM 600 N N . ALA A 1 83 ? -7.601 -6.290 10.487 1.00 93.69 83 ALA A N 1
ATOM 601 C CA . ALA A 1 83 ? -6.512 -6.222 9.536 1.00 93.69 83 ALA A CA 1
ATOM 602 C C . ALA A 1 83 ? -7.007 -5.821 8.145 1.00 93.69 83 ALA A C 1
ATOM 604 O O . ALA A 1 83 ? -8.034 -6.309 7.681 1.00 93.69 83 ALA A O 1
ATOM 605 N N . GLN A 1 84 ? -6.238 -4.982 7.461 1.00 95.81 84 GLN A N 1
ATOM 606 C CA . GLN A 1 84 ? -6.374 -4.718 6.034 1.00 95.81 84 GLN A CA 1
ATOM 607 C C . GLN A 1 84 ? -5.037 -5.015 5.361 1.00 95.81 84 GLN A C 1
ATOM 609 O O . GLN A 1 84 ? -3.989 -4.526 5.793 1.00 95.81 84 GLN A O 1
ATOM 614 N N . TYR A 1 85 ? -5.083 -5.822 4.310 1.00 97.25 85 TYR A N 1
ATOM 615 C CA . TYR A 1 85 ? -3.937 -6.158 3.478 1.00 97.25 85 TYR A CA 1
ATOM 616 C C . TYR A 1 85 ? -4.158 -5.590 2.090 1.00 97.25 85 TYR A C 1
ATOM 618 O O . TYR A 1 85 ? -5.257 -5.690 1.541 1.00 97.25 85 TYR A O 1
ATOM 626 N N . ILE A 1 86 ? -3.115 -4.980 1.546 1.00 97.94 86 ILE A N 1
ATOM 627 C CA . ILE A 1 86 ? -3.129 -4.370 0.223 1.00 97.94 86 ILE A CA 1
ATOM 628 C C . ILE A 1 86 ? -1.871 -4.838 -0.480 1.00 97.94 86 ILE A C 1
ATOM 630 O O . ILE A 1 86 ? -0.782 -4.740 0.080 1.00 97.94 86 ILE A O 1
ATOM 634 N N . VAL A 1 87 ? -2.033 -5.355 -1.685 1.00 98.12 87 VAL A N 1
ATOM 635 C CA . VAL A 1 87 ? -0.935 -5.816 -2.524 1.00 98.12 87 VAL A CA 1
ATOM 636 C C . VAL A 1 87 ? -1.070 -5.232 -3.922 1.00 98.12 87 VAL A C 1
ATOM 638 O O . VAL A 1 87 ? -2.180 -4.883 -4.338 1.00 98.12 87 VAL A O 1
ATOM 641 N N . SER A 1 88 ? 0.035 -5.116 -4.649 1.00 98.50 88 SER A N 1
ATOM 642 C CA . SER A 1 88 ? 0.015 -4.592 -6.010 1.00 98.50 88 SER A CA 1
ATOM 643 C C . SER A 1 88 ? 0.847 -5.387 -6.994 1.00 98.50 88 SER A C 1
ATOM 645 O O . SER A 1 88 ? 1.796 -6.050 -6.598 1.00 98.50 88 SER A O 1
ATOM 647 N N . GLU A 1 89 ? 0.502 -5.197 -8.261 1.00 97.00 89 GLU A N 1
ATOM 648 C CA . GLU A 1 89 ? 1.194 -5.667 -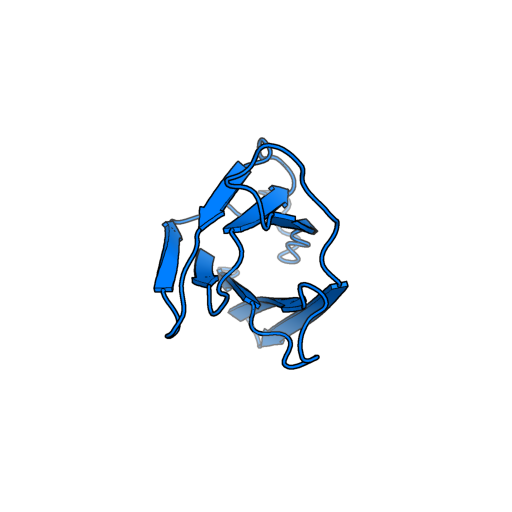9.455 1.00 97.00 89 GLU A CA 1
ATOM 649 C C . GLU A 1 89 ? 1.603 -4.461 -10.323 1.00 97.00 89 GLU A C 1
ATOM 651 O O . GLU A 1 89 ? 0.772 -3.590 -10.613 1.00 97.00 89 GLU A O 1
ATOM 656 N N . ASP A 1 90 ? 2.860 -4.400 -10.748 1.00 91.94 90 ASP A N 1
ATOM 657 C CA . ASP A 1 90 ? 3.468 -3.311 -11.505 1.00 91.94 90 ASP A CA 1
A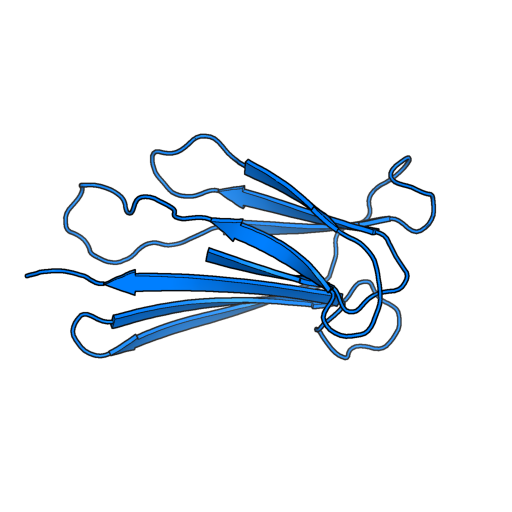TOM 658 C C . ASP A 1 90 ? 3.399 -3.500 -13.033 1.00 91.94 90 ASP A C 1
ATOM 660 O O . ASP A 1 90 ? 3.616 -2.539 -13.783 1.00 91.94 90 ASP A O 1
ATOM 664 N N . GLY A 1 91 ? 2.948 -4.679 -13.478 1.00 88.81 91 GLY A N 1
ATOM 665 C CA . GLY A 1 91 ? 2.593 -5.020 -14.855 1.00 88.81 91 GLY A CA 1
ATOM 666 C C . GLY A 1 91 ? 3.559 -5.994 -15.533 1.00 88.81 91 GLY A C 1
ATOM 667 O O . GLY A 1 91 ? 3.514 -6.110 -16.762 1.00 88.81 91 GLY A O 1
ATOM 668 N N . VAL A 1 92 ? 4.436 -6.657 -14.776 1.00 84.94 92 VAL A N 1
ATOM 669 C CA . VAL A 1 92 ? 5.499 -7.522 -15.298 1.00 84.94 92 VAL A CA 1
ATOM 670 C C . VAL A 1 92 ? 5.104 -9.001 -15.284 1.00 84.94 92 VAL A C 1
ATOM 672 O O . VAL A 1 92 ? 5.259 -9.653 -16.322 1.00 84.94 92 VAL A O 1
ATOM 675 N N . ASP A 1 93 ? 4.587 -9.547 -14.177 1.00 87.75 93 ASP A N 1
ATOM 676 C CA . ASP A 1 93 ? 4.414 -11.006 -14.034 1.00 87.75 93 ASP A CA 1
ATOM 677 C C . ASP A 1 93 ? 3.137 -11.494 -13.321 1.00 87.75 93 ASP A C 1
ATOM 679 O O . ASP A 1 93 ? 2.837 -12.689 -13.390 1.00 87.75 93 ASP A O 1
ATOM 683 N N . HIS A 1 94 ? 2.296 -10.588 -12.817 1.00 92.06 94 HIS A N 1
ATOM 684 C CA . HIS A 1 94 ? 0.993 -10.879 -12.194 1.00 92.06 94 HIS A CA 1
ATOM 685 C C . HIS A 1 94 ? 1.080 -11.669 -10.882 1.00 92.06 94 HIS A C 1
ATOM 687 O O . HIS A 1 94 ? 0.146 -12.408 -10.543 1.00 92.06 94 HIS A O 1
ATOM 693 N N . ASP A 1 95 ? 2.169 -11.527 -10.133 1.00 92.56 95 ASP A N 1
ATOM 694 C CA . ASP A 1 95 ? 2.339 -12.189 -8.843 1.00 92.56 95 ASP A CA 1
ATOM 695 C C . ASP A 1 95 ? 1.724 -11.407 -7.663 1.00 92.56 95 ASP A C 1
ATOM 697 O O . ASP A 1 95 ? 1.498 -11.983 -6.590 1.00 92.56 95 ASP A O 1
ATOM 701 N N . TYR A 1 96 ? 1.368 -10.133 -7.889 1.00 97.12 96 TYR A N 1
ATOM 702 C CA . TYR A 1 96 ? 0.769 -9.234 -6.902 1.00 97.12 96 TYR A CA 1
ATOM 703 C C . TYR A 1 96 ? 1.587 -9.132 -5.604 1.00 97.12 96 TYR A C 1
ATOM 705 O O . TYR A 1 96 ? 1.014 -9.121 -4.511 1.00 97.12 96 TYR A O 1
ATOM 713 N N . ASN A 1 97 ? 2.916 -9.073 -5.675 1.00 96.44 97 ASN A N 1
ATOM 714 C CA . ASN A 1 97 ? 3.750 -8.860 -4.489 1.00 96.44 97 ASN A CA 1
ATOM 715 C C . ASN A 1 97 ? 4.738 -7.687 -4.602 1.00 96.44 97 ASN A C 1
ATOM 717 O O . ASN A 1 97 ? 5.471 -7.433 -3.640 1.00 96.44 97 ASN A O 1
ATOM 721 N N . ASP A 1 98 ? 4.684 -6.910 -5.688 1.00 97.75 98 ASP A N 1
ATOM 722 C CA . ASP A 1 98 ? 5.612 -5.803 -5.934 1.00 97.75 98 ASP A CA 1
ATOM 723 C C . ASP A 1 98 ? 5.674 -4.811 -4.773 1.00 97.75 98 ASP A C 1
ATOM 725 O O . ASP A 1 98 ? 6.745 -4.362 -4.355 1.00 97.75 98 ASP A O 1
ATOM 729 N N . CYS A 1 99 ? 4.504 -4.499 -4.215 1.00 98.31 99 CYS A N 1
ATOM 730 C CA . CYS A 1 99 ? 4.329 -3.728 -2.996 1.00 98.31 99 CYS A CA 1
ATOM 731 C C . CYS A 1 99 ? 3.230 -4.375 -2.154 1.00 98.31 99 CYS A C 1
ATOM 733 O O . CYS A 1 99 ? 2.082 -4.479 -2.586 1.00 98.31 99 CYS A O 1
ATOM 735 N N . ALA A 1 100 ? 3.572 -4.777 -0.934 1.00 98.25 100 ALA A N 1
ATOM 736 C CA . ALA A 1 100 ? 2.648 -5.374 0.018 1.00 98.25 100 ALA A CA 1
ATOM 737 C C . ALA A 1 100 ? 2.600 -4.543 1.299 1.00 98.25 100 ALA A C 1
ATOM 739 O O . ALA A 1 100 ? 3.633 -4.251 1.904 1.00 98.25 100 ALA A O 1
ATOM 740 N N . LEU A 1 101 ? 1.392 -4.190 1.733 1.00 98.31 101 LEU A N 1
ATOM 741 C CA . LEU A 1 101 ? 1.118 -3.406 2.929 1.00 98.31 101 LEU A CA 1
ATOM 742 C C . LEU A 1 101 ? 0.182 -4.162 3.868 1.00 98.31 101 LEU A C 1
ATOM 744 O O . LEU A 1 101 ? -0.797 -4.776 3.439 1.00 98.31 101 LEU A O 1
ATOM 748 N N . SER A 1 102 ? 0.443 -4.050 5.168 1.00 97.38 102 SER A N 1
ATOM 749 C CA . SER A 1 102 ? -0.454 -4.528 6.216 1.00 97.38 102 SER A CA 1
ATOM 750 C C . SER A 1 102 ? -0.789 -3.422 7.212 1.00 97.38 102 SER A C 1
ATOM 752 O O . SER A 1 102 ? 0.073 -2.713 7.744 1.00 97.38 102 SER A O 1
ATOM 754 N N . PHE A 1 103 ? -2.076 -3.298 7.501 1.00 96.31 103 PHE A N 1
ATOM 755 C CA . PHE A 1 103 ? -2.629 -2.429 8.527 1.00 96.31 103 PHE A CA 1
ATOM 756 C C . PHE A 1 103 ? -3.300 -3.326 9.544 1.00 96.31 103 PHE A C 1
ATOM 758 O O . PHE A 1 103 ? -4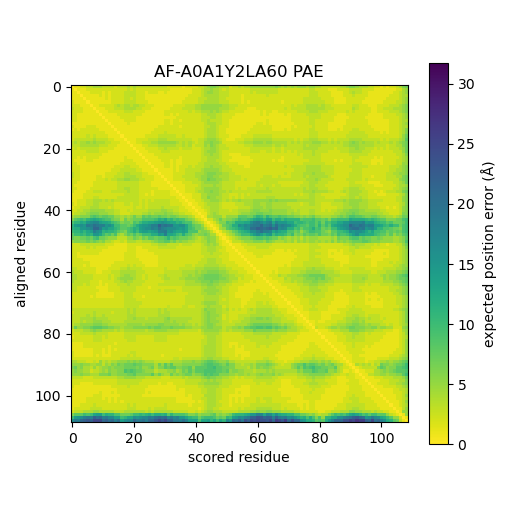.182 -4.092 9.188 1.00 96.31 103 PHE A O 1
ATOM 765 N N . VAL A 1 104 ? -2.869 -3.253 10.797 1.00 94.81 104 VAL A N 1
ATOM 766 C CA . VAL A 1 104 ? -3.420 -4.061 11.885 1.00 94.81 104 VAL A CA 1
ATOM 767 C C . VAL A 1 104 ? -3.731 -3.135 13.044 1.00 94.81 104 VAL A C 1
ATOM 769 O O . VAL A 1 104 ? -2.896 -2.296 13.394 1.00 94.81 104 VAL A O 1
ATOM 772 N N . TRP A 1 105 ? -4.921 -3.275 13.619 1.00 92.56 105 TRP A N 1
ATOM 773 C CA . TRP A 1 105 ? -5.357 -2.502 14.775 1.00 92.56 105 TRP A CA 1
ATOM 774 C C . TRP A 1 105 ? -6.300 -3.308 15.664 1.00 92.56 105 TRP A C 1
ATOM 776 O O . TRP A 1 105 ? -6.912 -4.290 15.241 1.00 92.56 105 TRP A O 1
ATOM 786 N N . TRP A 1 106 ? -6.412 -2.863 16.911 1.00 88.31 106 TRP A N 1
ATOM 787 C CA . TRP A 1 106 ? -7.353 -3.405 17.877 1.00 88.31 106 TRP A CA 1
ATOM 788 C C . TRP A 1 106 ? -8.412 -2.366 18.210 1.00 88.31 106 TRP A C 1
ATOM 790 O O . TRP A 1 106 ? -8.100 -1.202 18.447 1.00 88.31 106 TRP A O 1
ATOM 800 N N . MET A 1 107 ? -9.655 -2.818 18.273 1.00 80.69 107 MET A N 1
ATOM 801 C CA . MET A 1 107 ? -10.723 -2.139 18.982 1.00 80.69 107 MET A CA 1
ATOM 802 C C . MET A 1 107 ? -10.655 -2.572 20.440 1.00 80.69 107 MET A C 1
ATOM 804 O O . MET A 1 107 ? -10.923 -3.731 20.758 1.00 80.69 107 MET A O 1
ATOM 808 N N . LEU A 1 108 ? -10.255 -1.652 21.313 1.00 64.25 108 LEU A N 1
ATOM 809 C CA . LEU A 1 108 ? -10.444 -1.827 22.745 1.00 64.25 108 LEU A CA 1
ATOM 810 C C . LEU A 1 108 ? -11.880 -1.398 23.050 1.00 64.25 108 LEU A C 1
ATOM 812 O O . LEU A 1 108 ? -12.229 -0.236 22.846 1.00 64.25 108 LEU A O 1
ATOM 816 N N . SER A 1 109 ? 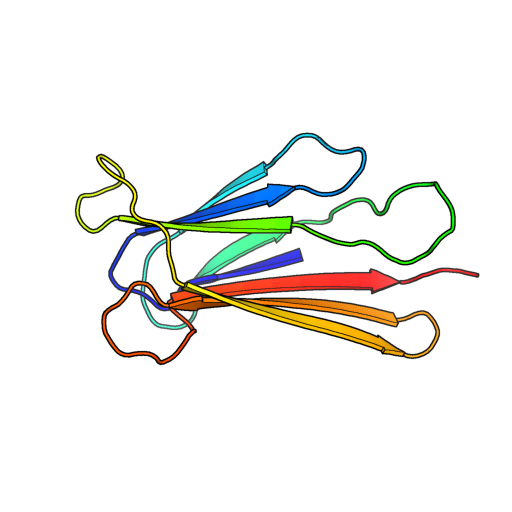-12.708 -2.365 23.446 1.00 58.19 109 SER A N 1
ATOM 817 C CA . SER A 1 109 ? -14.022 -2.120 24.050 1.00 58.19 109 SER A CA 1
ATOM 818 C C . SER A 1 109 ? -13.883 -1.444 25.405 1.00 58.19 109 SER A C 1
ATOM 820 O O . SER A 1 109 ? -12.984 -1.899 26.153 1.00 58.19 109 SER A O 1
#

pLDDT: mean 92.72, std 8.28, range [58.19, 98.5]

Mean predicted aligned error: 3.48 Å

Secondary structure (DSSP, 8-state):
-EEEEEEEEEEEEEEE-TTS--EEEEEEEEEEEEEEE---PPPTTS------EEEEEEETTTTSS-EEPEEEEEEEEETTEEEEEEEEE-SSSS-S-SEEEEEEEE---

Radius of gyration: 14.31 Å; Cα contacts (8 Å, |Δi|>4): 254; chains: 1; bounding box: 31×26×39 Å

Organism: NCBI:txid1293890